Protein AF-A0A9P0BH38-F1 (afdb_monomer_lite)

Radius of gyration: 30.6 Å; chains: 1; bounding box: 43×52×102 Å

Organism: Brassicogethes aeneus (NCBI:txid1431903)

Secondary structure (DSSP, 8-state):
-------------PPP---------------------------HHHHHHHHHHHHHHHHHHHS-HHHHHHTHHHHHHHHHHHHHHHHH---SSHHHHHHHHHHHHHHHHHHHHHHHHHHHHHTT--

Structure (mmCIF, N/CA/C/O backbone):
data_AF-A0A9P0BH38-F1
#
_entry.id   AF-A0A9P0BH38-F1
#
loop_
_atom_site.group_PDB
_atom_site.id
_atom_site.type_symbol
_atom_site.label_atom_id
_atom_site.label_alt_id
_atom_site.label_comp_id
_atom_site.label_asym_id
_atom_site.label_entity_id
_atom_site.label_seq_id
_atom_site.pdbx_PDB_ins_code
_atom_site.Cartn_x
_atom_site.Cartn_y
_atom_site.Cartn_z
_atom_site.occupancy
_atom_site.B_iso_or_equiv
_atom_site.auth_seq_id
_atom_site.auth_comp_id
_atom_site.auth_asym_id
_atom_site.auth_atom_id
_atom_site.pdbx_PDB_model_num
ATOM 1 N N . MET A 1 1 ? 17.969 29.989 85.562 1.00 46.06 1 MET A N 1
ATOM 2 C CA . MET A 1 1 ? 18.070 29.626 84.131 1.00 46.06 1 MET A CA 1
ATOM 3 C C . MET A 1 1 ? 19.309 28.757 83.949 1.00 46.06 1 MET A C 1
ATOM 5 O O . MET A 1 1 ? 20.413 29.255 84.122 1.00 46.06 1 MET A O 1
ATOM 9 N N . GLY A 1 2 ? 19.129 27.441 83.791 1.00 41.03 2 GLY A N 1
ATOM 10 C CA . GLY A 1 2 ? 20.188 26.436 83.958 1.00 41.03 2 GLY A CA 1
ATOM 11 C C . GLY A 1 2 ? 20.656 25.778 82.653 1.00 41.03 2 GLY A C 1
ATOM 12 O O . GLY A 1 2 ? 19.846 25.250 81.909 1.00 41.03 2 GLY A O 1
ATOM 13 N N . HIS A 1 3 ? 21.973 25.847 82.432 1.00 44.84 3 HIS A N 1
ATOM 14 C CA . HIS A 1 3 ? 22.926 24.832 81.946 1.00 44.84 3 HIS A CA 1
ATOM 15 C C . HIS A 1 3 ? 22.600 23.867 80.775 1.00 44.84 3 HIS A C 1
ATOM 17 O O . HIS A 1 3 ? 21.809 22.946 80.905 1.00 44.84 3 HIS A O 1
ATOM 23 N N . LYS A 1 4 ? 23.395 24.043 79.697 1.00 51.75 4 LYS A N 1
ATOM 24 C CA . LYS A 1 4 ? 24.247 23.083 78.938 1.00 51.75 4 LYS A CA 1
ATOM 25 C C . LYS A 1 4 ? 23.724 21.650 78.686 1.00 51.75 4 LYS A C 1
ATOM 27 O O . LYS A 1 4 ? 23.487 20.915 79.627 1.00 51.75 4 LYS A O 1
ATOM 32 N N . HIS A 1 5 ? 23.762 21.184 77.428 1.00 49.28 5 HIS A N 1
ATOM 33 C CA . HIS A 1 5 ? 24.777 20.242 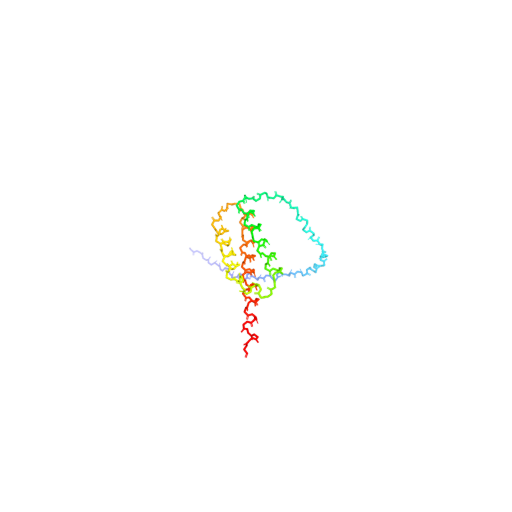76.900 1.00 49.28 5 HIS A CA 1
ATOM 34 C C . HIS A 1 5 ? 24.477 19.780 75.451 1.00 49.28 5 HIS A C 1
ATOM 36 O O . HIS A 1 5 ? 23.355 19.454 75.091 1.00 49.28 5 HIS A O 1
ATOM 42 N N . SER A 1 6 ? 25.560 19.757 74.664 1.00 56.75 6 SER A N 1
ATOM 43 C CA . SER A 1 6 ? 25.873 19.008 73.432 1.00 56.75 6 SER A CA 1
ATOM 44 C C . SER A 1 6 ? 25.008 17.787 73.084 1.00 56.75 6 SER A C 1
ATOM 46 O O . SER A 1 6 ? 24.716 16.987 73.970 1.00 56.75 6 SER A O 1
ATOM 48 N N . LYS A 1 7 ? 24.798 17.548 71.774 1.00 55.25 7 LYS A N 1
ATOM 49 C CA . LYS A 1 7 ? 25.080 16.234 71.152 1.00 55.25 7 LYS A CA 1
ATOM 50 C C . LYS A 1 7 ? 25.204 16.290 69.618 1.00 55.25 7 LYS A C 1
ATOM 52 O O . LYS A 1 7 ? 24.238 16.424 68.883 1.00 55.25 7 LYS A O 1
ATOM 57 N N . HIS A 1 8 ? 26.465 16.207 69.199 1.00 48.53 8 HIS A N 1
ATOM 58 C CA . HIS A 1 8 ? 27.042 15.456 68.079 1.00 48.53 8 HIS A CA 1
ATOM 59 C C . HIS A 1 8 ? 26.208 15.071 66.839 1.00 48.53 8 HIS A C 1
ATOM 61 O O . HIS A 1 8 ? 25.245 14.316 66.902 1.00 48.53 8 HIS A O 1
ATOM 67 N N . ARG A 1 9 ? 26.785 15.430 65.679 1.00 54.75 9 ARG A N 1
ATOM 68 C CA . ARG A 1 9 ? 26.647 14.757 64.375 1.00 54.75 9 ARG A CA 1
ATOM 69 C C . ARG A 1 9 ? 26.741 13.232 64.502 1.00 54.75 9 ARG A C 1
ATOM 71 O O . ARG A 1 9 ? 27.752 12.731 64.994 1.00 54.75 9 ARG A O 1
ATOM 78 N N . SER A 1 10 ? 25.830 12.520 63.848 1.00 54.56 10 SER A N 1
ATOM 79 C CA . SER A 1 10 ? 26.114 11.203 63.277 1.00 54.56 10 SER A CA 1
ATOM 80 C C . SER A 1 10 ? 25.870 11.255 61.767 1.00 54.56 10 SER A C 1
ATOM 82 O O . SER A 1 10 ? 24.756 11.409 61.279 1.00 54.56 10 SER A O 1
ATOM 84 N N . ARG A 1 11 ? 26.963 11.179 61.000 1.00 55.62 11 ARG A N 1
ATOM 85 C CA . ARG A 1 11 ? 26.907 10.828 59.580 1.00 55.62 11 ARG A CA 1
ATOM 86 C C . ARG A 1 11 ? 26.446 9.377 59.529 1.00 55.62 11 ARG A C 1
ATOM 88 O O . ARG A 1 11 ? 27.210 8.498 59.928 1.00 55.62 11 ARG A O 1
ATOM 95 N N . LEU A 1 12 ? 25.219 9.128 59.085 1.00 54.44 12 LEU A N 1
ATOM 96 C CA . LEU A 1 12 ? 24.812 7.771 58.747 1.00 54.44 12 LEU A CA 1
ATOM 97 C C . LEU A 1 12 ? 25.653 7.343 57.543 1.00 54.44 12 LEU A C 1
ATOM 99 O O . LEU A 1 12 ? 25.530 7.883 56.447 1.00 54.44 12 LEU A O 1
ATOM 103 N N . ARG A 1 13 ? 26.596 6.435 57.809 1.00 53.62 13 ARG A N 1
ATOM 104 C CA . ARG A 1 13 ? 27.358 5.711 56.798 1.00 53.62 13 ARG A CA 1
ATOM 105 C C . ARG A 1 13 ? 26.350 4.949 55.942 1.00 53.62 13 ARG A C 1
ATOM 107 O O . ARG A 1 13 ? 25.694 4.042 56.448 1.00 53.62 13 ARG A O 1
ATOM 114 N N . SER A 1 14 ? 26.234 5.311 54.671 1.00 58.81 14 SER A N 1
ATOM 115 C CA . SER A 1 14 ? 25.605 4.467 53.660 1.00 58.81 14 SER A CA 1
ATOM 116 C C . SER A 1 14 ? 26.332 3.120 53.654 1.00 58.81 14 SER A C 1
ATOM 118 O O . SER A 1 14 ? 27.544 3.058 53.435 1.00 58.81 14 SER A O 1
ATOM 120 N N . ARG A 1 15 ? 25.609 2.053 54.002 1.00 59.53 15 ARG A N 1
ATOM 121 C CA . ARG A 1 15 ? 26.095 0.677 53.865 1.00 59.53 15 ARG A CA 1
ATOM 122 C C . ARG A 1 15 ? 26.210 0.389 52.362 1.00 59.53 15 ARG A C 1
ATOM 124 O O . ARG A 1 15 ? 25.311 0.799 51.631 1.00 59.53 15 ARG A O 1
ATOM 131 N N . PRO A 1 16 ? 27.263 -0.285 51.882 1.00 58.50 16 PRO A N 1
ATOM 132 C CA . PRO A 1 16 ? 27.197 -0.896 50.567 1.00 58.50 16 PRO A CA 1
ATOM 133 C C . PRO A 1 16 ? 26.202 -2.056 50.666 1.00 58.50 16 PRO A C 1
ATOM 135 O O . PRO A 1 16 ? 26.401 -2.984 51.452 1.00 58.50 16 PRO A O 1
ATOM 138 N N . GLU A 1 17 ? 25.092 -1.969 49.939 1.00 54.78 17 GLU A N 1
ATOM 139 C CA . GLU A 1 17 ? 24.241 -3.128 49.693 1.00 54.78 17 GLU A CA 1
ATOM 140 C C . GLU A 1 17 ? 25.024 -4.055 48.763 1.00 54.78 17 GLU A C 1
ATOM 142 O O . GLU A 1 17 ? 25.249 -3.746 47.593 1.00 54.78 17 GLU A O 1
ATOM 147 N N . CYS A 1 18 ? 25.528 -5.159 49.318 1.00 48.22 18 CYS A N 1
ATOM 148 C CA . CYS A 1 18 ? 26.079 -6.250 48.531 1.00 48.22 18 CYS A CA 1
ATOM 149 C C . CYS A 1 18 ? 24.944 -6.817 47.675 1.00 48.22 18 CYS A C 1
ATOM 151 O O . CYS A 1 18 ? 24.078 -7.524 48.183 1.00 48.22 18 CYS A O 1
ATOM 153 N N . THR A 1 19 ? 24.930 -6.474 46.392 1.00 56.31 19 THR A N 1
ATOM 154 C CA . THR A 1 19 ? 24.120 -7.166 45.395 1.00 56.31 19 THR A CA 1
ATOM 155 C C . THR A 1 19 ? 24.878 -8.425 45.001 1.00 56.31 19 THR A C 1
ATOM 157 O O . THR A 1 19 ? 25.932 -8.371 44.372 1.00 56.31 19 THR A O 1
ATOM 160 N N . GLU A 1 20 ? 24.375 -9.566 45.460 1.00 54.19 20 GLU A N 1
ATOM 161 C CA . GLU A 1 20 ? 24.807 -10.878 44.998 1.00 54.19 20 GLU A CA 1
ATOM 162 C C . GLU A 1 20 ? 24.334 -11.030 43.546 1.00 54.19 20 GLU A C 1
ATOM 164 O O . GLU A 1 20 ? 23.143 -10.905 43.253 1.00 54.19 20 GLU A O 1
ATOM 169 N N . ILE A 1 21 ? 25.274 -11.208 42.618 1.00 60.41 21 ILE A N 1
ATOM 170 C CA . ILE A 1 21 ? 24.950 -11.499 41.222 1.00 60.41 21 ILE A CA 1
ATOM 171 C C . ILE A 1 21 ? 24.505 -12.958 41.194 1.00 60.41 21 ILE A C 1
ATOM 173 O O . ILE A 1 21 ? 25.330 -13.865 41.247 1.00 60.41 21 ILE A O 1
ATOM 177 N N . VAL A 1 22 ? 23.194 -13.179 41.155 1.00 55.31 22 VAL A N 1
ATOM 178 C CA . VAL A 1 22 ? 22.639 -14.496 40.849 1.00 55.31 22 VAL A CA 1
ATOM 179 C C . VAL A 1 22 ? 22.798 -14.696 39.347 1.00 55.31 22 VAL A C 1
ATOM 181 O O . VAL A 1 22 ? 22.170 -13.995 38.553 1.00 55.31 22 VAL A O 1
ATOM 184 N N . GLU A 1 23 ? 23.665 -15.627 38.955 1.00 56.91 23 GLU A N 1
ATOM 185 C CA . GLU A 1 23 ? 23.726 -16.130 37.585 1.00 56.91 23 GLU A CA 1
ATOM 186 C C . GLU A 1 23 ? 22.396 -16.820 37.279 1.00 56.91 23 GLU A C 1
ATOM 188 O O . GLU A 1 23 ? 22.122 -17.943 37.701 1.00 56.91 23 GLU A O 1
ATOM 193 N N . ILE A 1 24 ? 21.521 -16.103 36.580 1.00 49.50 24 ILE A N 1
ATOM 194 C CA . ILE A 1 24 ? 20.297 -16.675 36.043 1.00 49.50 24 ILE A CA 1
ATOM 195 C C . ILE A 1 24 ? 20.694 -17.449 34.783 1.00 49.50 24 ILE A C 1
ATOM 197 O O . ILE A 1 24 ? 20.596 -16.943 33.667 1.00 49.50 24 ILE A O 1
ATOM 201 N N . GLU A 1 25 ? 21.103 -18.705 34.952 1.00 57.69 25 GLU A N 1
ATOM 202 C CA . GLU A 1 25 ? 20.956 -19.717 33.903 1.00 57.69 25 GLU A CA 1
ATOM 203 C C . GLU A 1 25 ? 19.466 -20.078 33.786 1.00 57.69 25 GLU A C 1
ATOM 205 O O . GLU A 1 25 ? 19.015 -21.169 34.133 1.00 57.69 25 GLU A O 1
ATOM 210 N N . SER A 1 26 ? 18.649 -19.125 33.334 1.00 43.94 26 SER A N 1
ATOM 211 C CA . SER A 1 26 ? 17.267 -19.415 32.967 1.00 43.94 26 SER A CA 1
ATOM 212 C C . SER A 1 26 ? 17.260 -19.797 31.502 1.00 43.94 26 SER A C 1
ATOM 214 O O . SER A 1 26 ? 17.275 -18.960 30.602 1.00 43.94 26 SER A O 1
ATOM 216 N N . SER A 1 27 ? 17.319 -21.113 31.316 1.00 51.72 27 SER A N 1
ATOM 217 C CA . SER A 1 27 ? 16.772 -21.852 30.185 1.00 51.72 27 SER A CA 1
ATOM 218 C C . SER A 1 27 ? 15.820 -20.990 29.360 1.00 51.72 27 SER A C 1
ATOM 220 O O . SER A 1 27 ? 14.783 -20.558 29.865 1.00 51.72 27 SER A O 1
ATOM 222 N N . VAL A 1 28 ? 16.181 -20.754 28.097 1.00 51.75 28 VAL A N 1
ATOM 223 C CA . VAL A 1 28 ? 15.318 -20.148 27.081 1.00 51.75 28 VAL A CA 1
ATOM 224 C C . VAL A 1 28 ? 14.114 -21.072 26.904 1.00 51.75 28 VAL A C 1
ATOM 226 O O . VAL A 1 28 ? 14.098 -21.952 26.048 1.00 51.75 28 VAL A O 1
ATOM 229 N N . ALA A 1 29 ? 13.120 -20.925 27.776 1.00 50.53 29 ALA A N 1
ATOM 230 C CA . ALA A 1 29 ? 11.803 -21.471 27.558 1.00 50.53 29 ALA A CA 1
ATOM 231 C C . ALA A 1 29 ? 11.234 -20.665 26.396 1.00 50.53 29 ALA A C 1
ATOM 233 O O . ALA A 1 29 ? 10.911 -19.486 26.536 1.00 50.53 29 ALA A O 1
ATOM 234 N N . GLU A 1 30 ? 11.219 -21.300 25.228 1.00 53.03 30 GLU A N 1
ATOM 235 C CA . GLU A 1 30 ? 10.524 -20.847 24.036 1.00 53.03 30 GLU A CA 1
ATOM 236 C C . GLU A 1 30 ? 9.123 -20.373 24.432 1.00 53.03 30 GLU A C 1
ATOM 238 O O . GLU A 1 30 ? 8.209 -21.175 24.634 1.00 53.03 30 GLU A O 1
ATOM 243 N N . ILE A 1 31 ? 8.936 -19.057 24.539 1.00 48.25 31 ILE A N 1
ATOM 244 C CA . ILE A 1 31 ? 7.604 -18.470 24.524 1.00 48.25 31 ILE A CA 1
ATOM 245 C C . ILE A 1 31 ? 7.141 -18.629 23.082 1.00 48.25 31 ILE A C 1
ATOM 247 O O . ILE A 1 31 ? 7.329 -17.754 22.235 1.00 4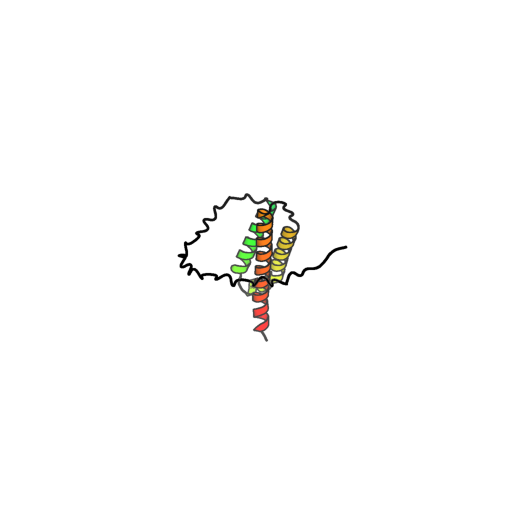8.25 31 ILE A O 1
ATOM 251 N N . LYS A 1 32 ? 6.579 -19.800 22.782 1.00 43.12 32 LYS A N 1
ATOM 252 C CA . LYS A 1 32 ? 5.674 -19.960 21.656 1.00 43.12 32 LYS A CA 1
ATOM 253 C C . LYS A 1 32 ? 4.529 -19.000 21.938 1.00 43.12 32 LYS A C 1
ATOM 255 O O . LYS A 1 32 ? 3.627 -19.300 22.712 1.00 43.12 32 LYS A O 1
ATOM 260 N N . HIS A 1 33 ? 4.609 -17.814 21.345 1.00 42.88 33 HIS A N 1
ATOM 261 C CA . HIS A 1 33 ? 3.436 -17.009 21.069 1.00 42.88 33 HIS A CA 1
ATOM 262 C C . HIS A 1 33 ? 2.570 -17.840 20.115 1.00 42.88 33 HIS A C 1
ATOM 264 O O . HIS A 1 33 ? 2.599 -17.655 18.900 1.00 42.88 33 HIS A O 1
ATOM 270 N N . GLU A 1 34 ? 1.819 -18.794 20.666 1.00 42.66 34 GLU A N 1
ATOM 271 C CA . GLU A 1 34 ? 0.537 -19.174 20.097 1.00 42.66 34 GLU A CA 1
ATOM 272 C C . GLU A 1 34 ? -0.304 -17.901 20.147 1.00 42.66 34 GLU A C 1
ATOM 274 O O . GLU A 1 34 ? -0.963 -17.577 21.131 1.00 42.66 34 GLU A O 1
ATOM 279 N N . GLN A 1 35 ? -0.168 -17.098 19.091 1.00 44.72 35 GLN A N 1
ATOM 280 C CA . GLN A 1 35 ? -1.154 -16.104 18.733 1.00 44.72 35 GLN A CA 1
ATOM 281 C C . GLN A 1 35 ? -2.434 -16.890 18.471 1.00 44.72 35 GLN A C 1
ATOM 283 O O . GLN A 1 35 ? -2.666 -17.363 17.357 1.00 44.72 35 GLN A O 1
ATOM 288 N N . GLU A 1 36 ? -3.251 -17.059 19.510 1.00 42.47 36 GLU A N 1
ATOM 289 C CA . GLU A 1 36 ? -4.684 -17.222 19.338 1.00 42.47 36 GLU A CA 1
ATOM 290 C C . GLU A 1 36 ? -5.121 -16.078 18.423 1.00 42.47 36 GLU A C 1
ATOM 292 O O . GLU A 1 36 ? -5.217 -14.916 18.826 1.00 42.47 36 GLU A O 1
ATOM 297 N N . LYS A 1 37 ? -5.292 -16.401 17.137 1.00 45.91 37 LYS A N 1
ATOM 298 C CA . LYS A 1 37 ? -6.001 -15.566 16.180 1.00 45.91 37 LYS A CA 1
ATOM 299 C C . LYS A 1 37 ? -7.431 -15.481 16.697 1.00 45.91 37 LYS A C 1
ATOM 301 O O . LYS A 1 37 ? -8.297 -16.238 16.275 1.00 45.91 37 LYS A O 1
ATOM 306 N N . CYS A 1 38 ? -7.682 -14.555 17.615 1.00 40.81 38 CYS A N 1
ATOM 307 C CA . CYS A 1 38 ? -8.989 -13.939 17.693 1.00 40.81 38 CYS A CA 1
ATOM 308 C C . CYS A 1 38 ? -9.274 -13.439 16.275 1.00 40.81 38 CYS A C 1
ATOM 310 O O . CYS A 1 38 ? -8.591 -12.531 15.795 1.00 40.81 38 CYS A O 1
ATOM 312 N N . GLU A 1 39 ? -10.205 -14.085 15.572 1.00 58.12 39 GLU A N 1
ATOM 313 C CA . GLU A 1 39 ? -10.750 -13.578 14.316 1.00 58.12 39 GLU A CA 1
ATOM 314 C C . GLU A 1 39 ? -11.495 -12.284 14.645 1.00 58.12 39 GLU A C 1
ATOM 316 O O . GLU A 1 39 ? -12.690 -12.257 14.920 1.00 58.12 39 GLU A O 1
ATOM 321 N N . ILE A 1 40 ? -10.740 -11.193 14.721 1.00 62.56 40 ILE A N 1
ATOM 322 C CA . ILE A 1 40 ? -11.292 -9.854 14.813 1.00 62.56 40 ILE A CA 1
ATOM 323 C C . ILE A 1 40 ? -11.867 -9.575 13.434 1.00 62.56 40 ILE A C 1
ATOM 325 O O . ILE A 1 40 ? -11.128 -9.416 12.462 1.00 62.56 40 ILE A O 1
ATOM 329 N N . GLU A 1 41 ? -13.191 -9.537 13.345 1.00 71.56 41 GLU A N 1
ATOM 330 C CA . GLU A 1 41 ? -13.865 -9.139 12.121 1.00 71.56 41 GLU A CA 1
ATOM 331 C C . GLU A 1 41 ? -13.608 -7.645 11.895 1.00 71.56 41 GLU A C 1
ATOM 333 O O . GLU A 1 41 ? -14.091 -6.772 12.624 1.00 71.56 41 GLU A O 1
ATOM 338 N N . TYR A 1 42 ? -12.751 -7.341 10.922 1.00 76.75 42 TYR A N 1
ATOM 339 C CA . TYR A 1 42 ? -12.428 -5.963 10.595 1.00 76.75 42 TYR A CA 1
ATOM 340 C C . TYR A 1 42 ? -13.625 -5.275 9.925 1.00 76.75 42 TYR A C 1
ATOM 342 O O . TYR A 1 42 ? -14.357 -5.901 9.155 1.00 76.75 42 TYR A O 1
ATOM 350 N N . PRO A 1 43 ? -13.802 -3.959 10.138 1.00 84.69 43 PRO A N 1
ATOM 351 C CA . PRO A 1 43 ? -14.812 -3.192 9.425 1.00 84.69 43 PRO A CA 1
ATOM 352 C C . PRO A 1 43 ? -14.666 -3.356 7.909 1.00 84.69 43 PRO A C 1
ATOM 354 O O . PRO A 1 43 ? -13.553 -3.323 7.385 1.00 84.69 43 PRO A O 1
ATOM 357 N N . GLU A 1 44 ? -15.785 -3.434 7.186 1.00 86.00 44 GLU A N 1
ATOM 358 C CA . GLU A 1 44 ? -15.807 -3.663 5.730 1.00 86.00 44 GLU A CA 1
ATOM 359 C C . GLU A 1 44 ? -14.912 -2.675 4.956 1.00 86.00 44 GLU A C 1
ATOM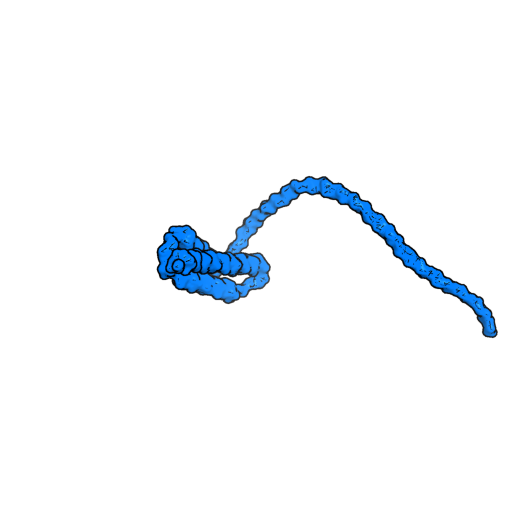 361 O O . GLU A 1 44 ? -14.243 -3.037 3.990 1.00 86.00 44 GLU A O 1
ATOM 366 N N . LYS A 1 45 ? -14.846 -1.419 5.417 1.00 85.38 45 LYS A N 1
ATOM 367 C CA . LYS A 1 45 ? -13.967 -0.389 4.841 1.00 85.38 45 LYS A CA 1
ATOM 368 C C . LYS A 1 45 ? -12.481 -0.724 4.994 1.00 85.38 45 LYS A C 1
ATOM 370 O O . LYS A 1 45 ? -11.714 -0.448 4.082 1.00 85.38 45 LYS A O 1
ATOM 375 N N . LEU A 1 46 ? -12.082 -1.297 6.131 1.00 85.06 46 LEU A N 1
ATOM 376 C CA . LEU A 1 46 ? -10.699 -1.689 6.396 1.00 85.06 46 LEU A CA 1
ATOM 377 C C . LEU A 1 46 ? -10.322 -2.926 5.573 1.00 85.06 46 LEU A C 1
ATOM 379 O O . LEU A 1 46 ? -9.267 -2.920 4.951 1.00 85.06 46 LEU A O 1
ATOM 383 N N . ASN A 1 47 ? -11.210 -3.923 5.485 1.00 88.19 47 ASN A N 1
ATOM 384 C CA . ASN A 1 47 ? -10.997 -5.106 4.641 1.00 88.19 47 ASN A CA 1
ATOM 385 C C . ASN A 1 47 ? -10.805 -4.738 3.168 1.00 88.19 47 ASN A C 1
ATOM 387 O O . ASN A 1 47 ? -9.833 -5.164 2.558 1.00 88.19 47 ASN A O 1
ATOM 391 N N . LYS A 1 48 ? -11.647 -3.851 2.621 1.00 89.62 48 LYS A N 1
ATOM 392 C CA . LYS A 1 48 ? -11.497 -3.380 1.232 1.00 89.62 48 LYS A CA 1
ATOM 393 C C . LYS A 1 48 ? -10.136 -2.739 0.962 1.00 89.62 48 LYS A C 1
ATOM 395 O O . LYS A 1 48 ? -9.584 -2.915 -0.119 1.00 89.62 48 LYS A O 1
ATOM 400 N N . ILE A 1 49 ? -9.606 -1.988 1.927 1.00 89.94 49 ILE A N 1
ATOM 401 C CA . ILE A 1 49 ? -8.277 -1.378 1.816 1.00 89.94 49 ILE A CA 1
ATOM 402 C C . ILE A 1 49 ? -7.191 -2.451 1.888 1.00 89.94 49 ILE A C 1
ATOM 404 O O . ILE A 1 49 ? -6.254 -2.400 1.098 1.00 89.94 49 ILE A O 1
ATOM 408 N N . ILE A 1 50 ? -7.314 -3.417 2.803 1.00 89.62 50 ILE A N 1
ATOM 409 C CA . ILE A 1 50 ? -6.375 -4.542 2.911 1.00 89.62 50 ILE A CA 1
ATOM 410 C C . ILE A 1 50 ? -6.311 -5.289 1.576 1.00 89.62 50 ILE A C 1
ATOM 412 O O . ILE A 1 50 ? -5.227 -5.404 1.010 1.00 89.62 50 ILE A O 1
ATOM 416 N N . ASP A 1 51 ? -7.460 -5.687 1.029 1.00 91.75 51 ASP A N 1
ATOM 417 C CA . ASP A 1 51 ? -7.546 -6.402 -0.248 1.00 91.75 51 ASP A CA 1
ATOM 418 C C . ASP A 1 51 ? -6.948 -5.586 -1.403 1.00 91.75 51 ASP A C 1
ATOM 420 O O . ASP A 1 51 ? -6.201 -6.110 -2.232 1.00 91.75 51 ASP A O 1
ATOM 424 N N . ALA A 1 52 ? -7.245 -4.283 -1.461 1.00 90.88 52 ALA A N 1
ATOM 425 C CA . ALA A 1 52 ? -6.709 -3.399 -2.493 1.00 90.88 52 ALA A CA 1
ATOM 426 C C . ALA A 1 52 ? -5.182 -3.285 -2.405 1.00 90.88 52 ALA A C 1
ATOM 428 O O . ALA A 1 52 ? -4.491 -3.401 -3.418 1.00 90.88 52 ALA A O 1
ATOM 429 N N . VAL A 1 53 ? -4.646 -3.100 -1.198 1.00 90.75 53 VAL A N 1
ATOM 430 C CA . VAL A 1 53 ? -3.202 -3.027 -0.966 1.00 90.75 53 VAL A CA 1
ATOM 431 C C . VAL A 1 53 ? -2.543 -4.363 -1.307 1.00 90.75 53 VAL A C 1
ATOM 433 O O . VAL A 1 53 ? -1.542 -4.369 -2.019 1.00 90.75 53 VAL A O 1
ATOM 436 N N . GLU A 1 54 ? -3.097 -5.499 -0.879 1.00 92.31 54 GLU A N 1
ATOM 437 C CA . GLU A 1 54 ? -2.582 -6.834 -1.219 1.00 92.31 54 GLU A CA 1
ATOM 438 C C . GLU A 1 54 ? -2.576 -7.111 -2.718 1.00 92.31 54 GLU A C 1
ATOM 440 O O . GLU A 1 54 ? -1.583 -7.630 -3.239 1.00 92.31 54 GLU A O 1
ATOM 445 N N . LYS A 1 55 ? -3.623 -6.695 -3.430 1.00 92.94 55 LYS A N 1
ATOM 446 C CA . LYS A 1 55 ? -3.672 -6.801 -4.885 1.00 92.94 55 LYS A CA 1
ATOM 447 C C . LYS A 1 55 ? -2.557 -5.989 -5.543 1.00 92.94 55 LYS A C 1
ATOM 449 O O . LYS A 1 55 ? -1.771 -6.553 -6.299 1.00 92.94 55 LYS A O 1
ATOM 454 N N . ILE A 1 56 ? -2.429 -4.706 -5.193 1.00 90.56 56 ILE A N 1
ATOM 455 C CA . ILE A 1 56 ? -1.392 -3.825 -5.755 1.00 90.56 56 ILE A CA 1
ATOM 456 C C . ILE A 1 56 ? 0.003 -4.399 -5.484 1.00 90.56 56 ILE A C 1
ATOM 458 O O . ILE A 1 56 ? 0.872 -4.393 -6.352 1.00 90.56 56 ILE A O 1
ATOM 462 N N . LYS A 1 57 ? 0.235 -4.960 -4.296 1.00 89.44 57 LYS A N 1
ATOM 463 C CA . LYS A 1 57 ? 1.497 -5.640 -3.971 1.00 89.44 57 LYS A CA 1
ATOM 464 C C . LYS A 1 57 ? 1.755 -6.863 -4.839 1.00 89.44 57 LYS A C 1
ATOM 466 O O . LYS A 1 57 ? 2.902 -7.095 -5.224 1.00 89.44 57 LYS A O 1
ATOM 471 N N . GLY A 1 58 ? 0.724 -7.670 -5.077 1.00 89.50 58 GLY A N 1
ATOM 472 C CA . GLY A 1 58 ? 0.788 -8.814 -5.979 1.00 89.50 58 GLY A CA 1
ATOM 473 C C . GLY A 1 58 ? 1.201 -8.369 -7.376 1.00 89.50 58 GLY A C 1
ATOM 474 O O . GLY A 1 58 ? 2.178 -8.884 -7.925 1.00 89.50 58 GLY A O 1
ATOM 475 N N . ASP A 1 59 ? 0.544 -7.328 -7.878 1.00 89.88 59 ASP A N 1
ATOM 476 C CA . ASP A 1 59 ? 0.819 -6.741 -9.185 1.00 89.88 59 ASP A CA 1
ATOM 477 C C . ASP A 1 59 ? 2.270 -6.236 -9.257 1.00 89.88 59 ASP A C 1
ATOM 479 O O . ASP A 1 59 ? 3.029 -6.689 -10.113 1.00 89.88 59 ASP A O 1
ATOM 483 N N . ILE A 1 60 ? 2.722 -5.434 -8.285 1.00 87.81 60 ILE A N 1
ATOM 484 C CA . ILE A 1 60 ? 4.105 -4.923 -8.200 1.00 87.81 60 ILE A CA 1
ATOM 485 C C . ILE A 1 60 ? 5.151 -6.050 -8.210 1.00 87.81 60 ILE A C 1
ATOM 487 O O . ILE A 1 60 ? 6.228 -5.901 -8.791 1.00 87.81 60 ILE A O 1
ATOM 491 N N . LYS A 1 61 ? 4.873 -7.168 -7.530 1.00 87.50 61 LYS A N 1
ATOM 492 C CA . LYS A 1 61 ? 5.795 -8.313 -7.458 1.00 87.50 61 LYS A CA 1
ATOM 493 C C . LYS A 1 61 ? 5.818 -9.130 -8.746 1.00 87.50 61 LYS A C 1
ATOM 495 O O . LYS A 1 61 ? 6.865 -9.682 -9.076 1.00 87.50 61 LYS A O 1
ATOM 500 N N . SER A 1 62 ? 4.679 -9.241 -9.424 1.00 90.19 62 SER A N 1
ATOM 501 C CA . SER A 1 62 ? 4.530 -10.018 -10.658 1.00 90.19 62 SER A CA 1
ATOM 502 C C . SER A 1 62 ? 4.999 -9.277 -11.910 1.00 90.19 62 SER A C 1
ATOM 504 O O . SER A 1 62 ? 5.411 -9.920 -12.874 1.00 90.19 62 SER A O 1
ATOM 506 N N . MET A 1 63 ? 4.947 -7.943 -11.905 1.00 87.44 63 MET A N 1
ATOM 507 C CA . MET A 1 63 ? 5.258 -7.144 -13.082 1.00 87.44 63 MET A CA 1
ATOM 508 C C . MET A 1 63 ? 6.745 -7.153 -13.426 1.00 87.44 63 MET A C 1
ATOM 510 O O . MET A 1 63 ? 7.629 -7.159 -12.560 1.00 87.44 63 MET A O 1
ATOM 514 N N . SER A 1 64 ? 7.009 -7.113 -14.732 1.00 87.88 64 SER A N 1
ATOM 515 C CA . SER A 1 64 ? 8.355 -6.925 -15.250 1.00 87.88 64 SER A CA 1
ATOM 516 C C . SER A 1 64 ? 8.876 -5.527 -14.905 1.00 87.88 64 SER A C 1
ATOM 518 O O . SER A 1 64 ? 8.126 -4.613 -14.559 1.00 87.88 64 SER A O 1
ATOM 520 N N . GLN A 1 65 ? 10.191 -5.343 -14.999 1.00 84.44 65 GLN A N 1
ATOM 521 C CA . GLN A 1 65 ? 10.810 -4.051 -14.717 1.00 84.44 65 GLN A CA 1
ATOM 522 C C . GLN A 1 65 ? 10.329 -2.945 -15.674 1.00 84.44 65 GLN A C 1
ATOM 524 O O . GLN A 1 65 ? 10.204 -1.798 -15.252 1.00 84.44 65 GLN A O 1
ATOM 529 N N . ASP A 1 66 ? 10.057 -3.276 -16.938 1.00 86.00 66 ASP A N 1
ATOM 530 C CA . ASP A 1 66 ? 9.574 -2.315 -17.933 1.00 86.00 66 ASP A CA 1
ATOM 531 C C . ASP A 1 66 ? 8.116 -1.920 -17.682 1.00 86.00 66 ASP A C 1
ATOM 533 O O . ASP A 1 66 ? 7.794 -0.729 -17.704 1.00 86.00 66 ASP A O 1
ATOM 537 N N . ASP A 1 67 ? 7.264 -2.887 -17.332 1.00 87.62 67 ASP A N 1
ATOM 538 C CA . ASP A 1 67 ? 5.873 -2.617 -16.954 1.00 87.62 67 ASP A CA 1
ATOM 539 C C . ASP A 1 67 ? 5.806 -1.763 -15.683 1.00 87.62 67 ASP A C 1
ATOM 541 O O . ASP A 1 67 ? 5.041 -0.803 -15.610 1.00 87.62 67 ASP A O 1
ATOM 545 N N . LEU A 1 68 ? 6.664 -2.045 -14.697 1.00 87.19 68 LEU A N 1
ATOM 546 C CA . LEU A 1 68 ? 6.746 -1.251 -13.472 1.00 87.19 68 LEU A C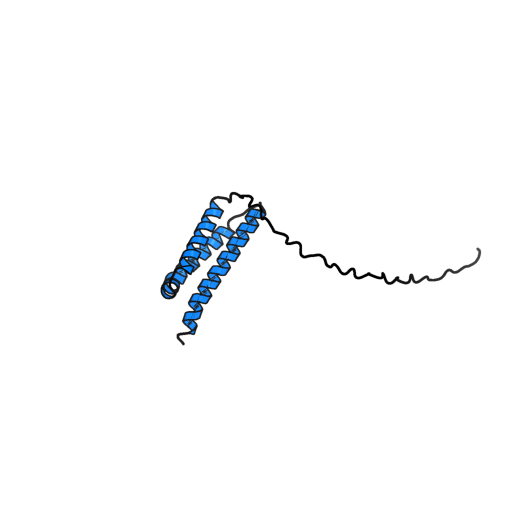A 1
ATOM 547 C C . LEU A 1 68 ? 7.086 0.216 -13.738 1.00 87.19 68 LEU A C 1
ATOM 549 O O . LEU A 1 68 ? 6.573 1.080 -13.036 1.00 87.19 68 LEU A O 1
ATOM 553 N N . VAL A 1 69 ? 7.934 0.516 -14.726 1.00 85.50 69 VAL A N 1
ATOM 554 C CA . VAL A 1 69 ? 8.247 1.904 -15.104 1.00 85.50 69 VAL A CA 1
ATOM 555 C C . VAL A 1 69 ? 7.054 2.556 -15.796 1.00 85.50 69 VAL A C 1
ATOM 557 O O . VAL A 1 69 ? 6.714 3.693 -15.469 1.00 85.50 69 VAL A O 1
ATOM 560 N N . LEU A 1 70 ? 6.393 1.836 -16.707 1.00 88.75 70 LEU A N 1
ATOM 561 C CA . LEU A 1 70 ? 5.225 2.336 -17.432 1.00 88.75 70 LEU A CA 1
ATOM 562 C C . LEU A 1 70 ? 4.060 2.667 -16.486 1.00 88.75 70 LEU A C 1
ATOM 564 O O . LEU A 1 70 ? 3.426 3.712 -16.626 1.00 88.75 70 LEU A O 1
ATOM 568 N N . TYR A 1 71 ? 3.808 1.802 -15.503 1.00 90.75 71 TYR A N 1
ATOM 569 C CA . TYR A 1 71 ? 2.701 1.929 -14.552 1.00 90.75 71 TYR A CA 1
ATOM 570 C C . TYR A 1 71 ? 3.095 2.576 -13.219 1.00 90.75 71 TYR A C 1
ATOM 572 O O . TYR A 1 71 ? 2.256 2.686 -12.325 1.00 90.75 71 TYR A O 1
ATOM 580 N N . PHE A 1 72 ? 4.340 3.045 -13.072 1.00 89.12 72 PHE A N 1
ATOM 581 C CA . PHE A 1 72 ? 4.861 3.584 -11.813 1.00 89.12 72 PHE A CA 1
ATOM 582 C C . PHE A 1 72 ? 3.969 4.677 -11.218 1.00 89.12 72 PHE A C 1
ATOM 584 O O . PHE A 1 72 ? 3.622 4.618 -10.039 1.00 89.12 72 PHE A O 1
ATOM 591 N N . ALA A 1 73 ? 3.591 5.669 -12.032 1.00 89.44 73 ALA A N 1
ATOM 592 C CA . ALA A 1 73 ? 2.756 6.781 -11.586 1.00 89.44 73 ALA A CA 1
ATOM 593 C C . ALA A 1 73 ? 1.390 6.284 -11.094 1.00 89.44 73 ALA A C 1
ATOM 595 O O . ALA A 1 73 ? 0.976 6.624 -9.991 1.00 89.44 73 ALA A O 1
ATOM 596 N N . THR A 1 74 ? 0.746 5.403 -11.864 1.00 92.62 74 THR A N 1
ATOM 597 C CA . THR A 1 74 ? -0.553 4.817 -11.519 1.00 92.62 74 THR A CA 1
ATOM 598 C C . THR A 1 74 ? -0.488 4.022 -10.219 1.00 92.62 74 THR A C 1
ATOM 600 O O . THR A 1 74 ? -1.280 4.267 -9.315 1.00 92.62 74 THR A O 1
ATOM 603 N N . MET A 1 75 ? 0.491 3.126 -10.070 1.00 90.94 75 MET A N 1
ATOM 604 C CA . MET A 1 75 ? 0.646 2.326 -8.850 1.00 90.94 75 MET A CA 1
ATOM 605 C C . MET A 1 75 ? 0.935 3.190 -7.626 1.00 90.94 75 MET A C 1
ATOM 607 O O . MET A 1 75 ? 0.420 2.939 -6.536 1.00 90.94 75 MET A O 1
ATOM 611 N N . LYS A 1 76 ? 1.762 4.223 -7.796 1.00 91.31 76 LYS A N 1
ATOM 612 C CA . LYS A 1 76 ? 2.070 5.170 -6.730 1.00 91.31 76 LYS A CA 1
ATOM 613 C C . LYS A 1 76 ? 0.825 5.952 -6.311 1.00 91.31 76 LYS A C 1
ATOM 615 O O . LYS A 1 76 ? 0.579 6.071 -5.111 1.00 91.31 76 LYS A O 1
ATOM 620 N N . ASP A 1 77 ? 0.034 6.435 -7.263 1.00 92.88 77 ASP A N 1
ATOM 621 C CA . ASP A 1 77 ? -1.219 7.140 -6.987 1.00 92.88 77 ASP A CA 1
ATOM 622 C C . ASP A 1 77 ? -2.239 6.228 -6.297 1.00 92.88 77 ASP A C 1
ATOM 624 O O . ASP A 1 77 ? -2.857 6.629 -5.310 1.00 92.88 77 ASP A O 1
ATOM 628 N N . GLU A 1 78 ? -2.378 4.976 -6.737 1.00 92.00 78 GLU A N 1
ATOM 629 C CA . GLU A 1 78 ? -3.249 3.990 -6.089 1.00 92.00 78 GLU A CA 1
ATOM 630 C C . GLU A 1 78 ? -2.823 3.703 -4.643 1.00 92.00 78 GLU A C 1
ATOM 632 O O . GLU A 1 78 ? -3.664 3.709 -3.737 1.00 92.00 78 GLU A O 1
ATOM 637 N N . LEU A 1 79 ? -1.525 3.520 -4.384 1.00 92.62 79 LEU A N 1
ATOM 638 C CA . LEU A 1 79 ? -1.003 3.361 -3.024 1.00 92.62 79 LEU A CA 1
ATOM 639 C C . LEU A 1 79 ? -1.242 4.617 -2.173 1.00 92.62 79 LEU A C 1
ATOM 641 O O . LEU A 1 79 ? -1.662 4.499 -1.022 1.00 92.62 79 LEU A O 1
ATOM 645 N N . HIS A 1 80 ? -1.043 5.816 -2.725 1.00 92.50 80 HIS A N 1
ATOM 646 C CA . HIS A 1 80 ? -1.320 7.072 -2.021 1.00 92.50 80 HIS A CA 1
ATOM 647 C C . HIS A 1 80 ? -2.807 7.267 -1.712 1.00 92.50 80 HIS A C 1
ATOM 649 O O . HIS A 1 80 ? -3.145 7.742 -0.625 1.00 92.50 80 HIS A O 1
ATOM 655 N N . ASN A 1 81 ? -3.698 6.879 -2.622 1.00 93.31 81 ASN A N 1
ATOM 656 C CA . ASN A 1 81 ? -5.139 6.938 -2.399 1.00 93.31 81 ASN A CA 1
ATOM 657 C C . ASN A 1 81 ? -5.551 5.995 -1.264 1.00 93.31 81 ASN A C 1
ATOM 659 O O . ASN A 1 81 ? -6.227 6.421 -0.329 1.00 93.31 81 ASN A O 1
ATOM 663 N N . ASN A 1 82 ? -5.071 4.747 -1.279 1.00 90.88 82 ASN A N 1
ATOM 664 C CA . ASN A 1 82 ? -5.315 3.792 -0.195 1.00 90.88 82 ASN A CA 1
ATOM 665 C C . ASN A 1 82 ? -4.732 4.273 1.140 1.00 90.88 82 ASN A C 1
ATOM 667 O O . ASN A 1 82 ? -5.385 4.162 2.178 1.00 90.88 82 ASN A O 1
ATOM 671 N N . TRP A 1 83 ? -3.542 4.874 1.121 1.00 92.19 83 TRP A N 1
ATOM 672 C CA . TRP A 1 83 ? -2.932 5.489 2.298 1.00 92.19 83 TRP A CA 1
ATOM 673 C C . TRP A 1 83 ? -3.824 6.588 2.875 1.00 92.19 83 TRP A C 1
ATOM 675 O O . TRP A 1 83 ? -4.163 6.550 4.058 1.00 92.19 83 TRP A O 1
ATOM 685 N N . ARG A 1 84 ? -4.282 7.521 2.034 1.00 92.44 84 ARG A N 1
ATOM 686 C CA . ARG A 1 84 ? -5.197 8.592 2.439 1.00 92.44 84 ARG A CA 1
ATOM 687 C C . ARG A 1 84 ? -6.493 8.038 3.033 1.00 92.44 84 ARG A C 1
ATOM 689 O O . ARG A 1 84 ? -6.866 8.450 4.128 1.00 92.44 84 ARG A O 1
ATOM 696 N N . TYR A 1 85 ? -7.137 7.080 2.366 1.00 90.88 85 TYR A N 1
ATOM 697 C CA . TYR A 1 85 ? -8.359 6.455 2.881 1.00 90.88 85 TYR A CA 1
ATOM 698 C C . TYR A 1 85 ? -8.129 5.764 4.224 1.00 90.88 85 TYR A C 1
ATOM 700 O O . TYR A 1 85 ? -8.959 5.877 5.121 1.00 90.88 85 TYR A O 1
ATOM 708 N N . THR A 1 86 ? -6.977 5.115 4.403 1.00 89.31 86 THR A N 1
ATOM 709 C CA . THR A 1 86 ? -6.600 4.501 5.682 1.00 89.31 86 THR A CA 1
ATOM 710 C C . THR A 1 86 ? -6.485 5.553 6.786 1.00 89.31 86 THR A C 1
ATOM 712 O O . THR A 1 86 ? -6.958 5.333 7.900 1.00 89.31 86 THR A O 1
ATOM 715 N N . TYR A 1 87 ? -5.907 6.722 6.492 1.00 88.94 87 TYR A N 1
ATOM 716 C CA . TYR A 1 87 ? -5.809 7.830 7.447 1.00 88.94 87 TYR A CA 1
ATOM 717 C C . TYR A 1 87 ? -7.169 8.396 7.853 1.00 88.94 87 TYR A C 1
ATOM 719 O O . TYR A 1 87 ? -7.346 8.696 9.035 1.00 88.94 87 TYR A O 1
ATOM 727 N N . GLU A 1 88 ? -8.109 8.495 6.912 1.00 89.25 88 GLU A N 1
ATOM 728 C CA . GLU A 1 88 ? -9.473 8.993 7.138 1.00 89.25 88 GLU A CA 1
ATOM 729 C C . GLU A 1 88 ? -10.310 8.069 8.048 1.00 89.25 88 GLU A C 1
ATOM 731 O O . GLU A 1 88 ? -11.312 8.504 8.619 1.00 89.25 88 GLU A O 1
ATOM 736 N N . LEU A 1 89 ? -9.898 6.809 8.239 1.00 88.06 89 LEU A N 1
ATOM 737 C CA . LEU A 1 89 ? -10.551 5.889 9.169 1.00 88.06 89 LEU A CA 1
ATOM 738 C C . LEU A 1 89 ? -10.213 6.235 10.621 1.00 88.06 89 LEU A C 1
ATOM 740 O O . LEU A 1 89 ? -9.064 6.122 11.046 1.00 88.06 89 LEU A O 1
ATOM 744 N N . ASN A 1 90 ? -11.226 6.586 11.407 1.00 88.00 90 ASN A N 1
ATOM 745 C CA . ASN A 1 90 ? -11.095 6.759 12.849 1.00 88.00 90 ASN A CA 1
ATOM 746 C C . ASN A 1 90 ? -11.653 5.532 13.565 1.00 88.00 90 ASN A C 1
ATOM 748 O O . ASN A 1 90 ? -12.804 5.152 13.358 1.00 88.00 90 ASN A O 1
ATOM 752 N N . PHE A 1 91 ? -10.824 4.928 14.410 1.00 86.94 91 PHE A N 1
ATOM 753 C CA . PHE A 1 91 ? -11.193 3.792 15.241 1.00 86.94 91 PHE A CA 1
ATOM 754 C C . PHE A 1 91 ? -10.942 4.149 16.695 1.00 86.94 91 PHE A C 1
ATOM 756 O O . PHE A 1 91 ? -9.895 4.696 17.008 1.00 86.94 91 PHE A O 1
ATOM 763 N N . GLU A 1 92 ? -11.878 3.822 17.578 1.00 85.31 92 GLU A N 1
ATOM 764 C CA . GLU A 1 92 ? -11.686 3.950 19.029 1.00 85.31 92 GLU A CA 1
ATOM 765 C C . GLU A 1 92 ? -11.024 2.693 19.619 1.00 85.31 92 GLU A C 1
ATOM 767 O O . GLU A 1 92 ? -10.406 2.738 20.679 1.00 85.31 92 GLU A O 1
ATOM 772 N N . ASN A 1 93 ? -11.119 1.565 18.906 1.00 88.31 93 ASN A N 1
ATOM 773 C CA . ASN A 1 93 ? -10.551 0.284 19.304 1.00 88.31 93 ASN A CA 1
ATOM 774 C C . ASN A 1 93 ? -9.039 0.230 19.014 1.00 88.31 93 ASN A C 1
ATOM 776 O O . ASN A 1 93 ? -8.611 0.451 17.878 1.00 88.31 93 ASN A O 1
ATOM 780 N N . SER A 1 94 ? -8.242 -0.120 20.029 1.00 87.69 94 SER A N 1
ATOM 781 C CA . SER A 1 94 ? -6.778 -0.192 19.945 1.00 87.69 94 SER A CA 1
ATOM 782 C C . SER A 1 94 ? -6.270 -1.214 18.924 1.00 87.69 94 SER A C 1
ATOM 784 O O . SER A 1 94 ? -5.315 -0.919 18.213 1.00 87.69 94 SER A O 1
ATOM 786 N N . LEU A 1 95 ? -6.927 -2.368 18.788 1.00 86.81 95 LEU A N 1
ATOM 787 C CA . LEU A 1 95 ? -6.549 -3.417 17.831 1.00 86.81 95 LEU A CA 1
ATOM 788 C C . LEU A 1 95 ? -6.795 -2.965 16.385 1.00 86.81 95 LEU A C 1
ATOM 790 O O . LEU A 1 95 ? -5.996 -3.234 15.490 1.00 86.81 95 LEU A O 1
ATOM 794 N N . LEU A 1 96 ? -7.882 -2.225 16.147 1.00 86.00 96 LEU A N 1
ATOM 795 C CA . LEU A 1 96 ? -8.157 -1.638 14.832 1.00 86.00 96 LEU A CA 1
ATOM 796 C C . LEU A 1 96 ? -7.184 -0.498 14.503 1.00 86.00 96 LEU A C 1
ATOM 798 O O . LEU A 1 96 ? -6.781 -0.358 13.348 1.00 86.00 96 LEU A O 1
ATOM 802 N N . MET A 1 97 ? -6.779 0.298 15.499 1.00 89.25 97 MET A N 1
ATOM 803 C CA . MET A 1 97 ? -5.723 1.300 15.321 1.00 89.25 97 MET A CA 1
ATOM 804 C C . MET A 1 97 ? -4.373 0.654 15.001 1.00 89.25 97 MET A C 1
ATOM 806 O O . MET A 1 97 ? -3.670 1.130 14.112 1.00 89.25 97 MET A O 1
ATOM 810 N N . GLU A 1 98 ? -4.014 -0.426 15.693 1.00 90.25 98 GLU A N 1
ATOM 811 C CA . GLU A 1 98 ? -2.796 -1.186 15.412 1.00 90.25 98 GLU A CA 1
ATOM 812 C C . GLU A 1 98 ? -2.819 -1.711 13.976 1.00 90.25 98 GLU A C 1
ATOM 814 O O . GLU A 1 98 ? -1.905 -1.418 13.204 1.00 90.25 98 GLU A O 1
ATOM 819 N N . LYS A 1 99 ? -3.923 -2.344 13.559 1.00 88.62 99 LYS A N 1
ATOM 820 C CA . LYS A 1 99 ? -4.061 -2.836 12.185 1.00 88.62 99 LYS A CA 1
ATOM 821 C C . LYS A 1 99 ? -3.993 -1.722 11.140 1.00 88.62 99 LYS A C 1
ATOM 823 O O . LYS A 1 99 ? -3.353 -1.877 10.101 1.00 88.62 99 LYS A O 1
ATOM 828 N N . LYS A 1 100 ? -4.623 -0.577 11.413 1.00 89.69 100 LYS A N 1
ATOM 829 C CA . LYS A 1 100 ? -4.529 0.627 10.574 1.00 89.69 100 LYS A CA 1
ATOM 830 C C . LYS A 1 100 ? -3.071 1.072 10.411 1.00 89.69 100 LYS A C 1
ATOM 832 O O . LYS A 1 100 ? -2.647 1.372 9.296 1.00 89.69 100 LYS A O 1
ATOM 837 N N . ASN A 1 101 ? -2.311 1.117 11.503 1.00 90.69 101 ASN A N 1
ATOM 838 C CA . ASN A 1 101 ? -0.905 1.518 11.477 1.00 90.69 101 ASN A CA 1
ATOM 839 C C . ASN A 1 101 ? -0.040 0.514 10.705 1.00 90.69 101 ASN A C 1
ATOM 841 O O . ASN A 1 101 ? 0.796 0.938 9.908 1.00 90.69 101 ASN A O 1
ATOM 845 N N . GLU A 1 102 ? -0.290 -0.791 10.861 1.00 92.38 102 GLU A N 1
ATOM 846 C CA . GLU A 1 102 ? 0.372 -1.826 10.059 1.00 92.38 102 GLU A CA 1
ATOM 847 C C . GLU A 1 102 ? 0.177 -1.583 8.561 1.00 92.38 102 GLU A C 1
ATOM 849 O O . GLU A 1 102 ? 1.154 -1.574 7.814 1.00 92.38 102 GLU A O 1
ATOM 854 N N . ILE A 1 103 ? -1.063 -1.335 8.125 1.00 91.62 103 ILE A N 1
ATOM 855 C CA . ILE A 1 103 ? -1.391 -1.067 6.715 1.00 91.62 103 ILE A CA 1
ATOM 856 C C . ILE A 1 103 ? -0.676 0.194 6.225 1.00 91.62 103 ILE A C 1
ATOM 858 O O . ILE A 1 103 ? -0.115 0.207 5.132 1.00 91.62 103 ILE A O 1
ATOM 862 N N . ILE A 1 104 ? -0.656 1.259 7.030 1.00 92.69 104 ILE A N 1
ATOM 863 C CA . ILE A 1 104 ? 0.036 2.505 6.679 1.00 92.69 104 ILE A CA 1
ATOM 864 C C . ILE A 1 104 ? 1.529 2.258 6.446 1.00 92.69 104 ILE A C 1
ATOM 866 O O . ILE A 1 104 ? 2.081 2.721 5.445 1.0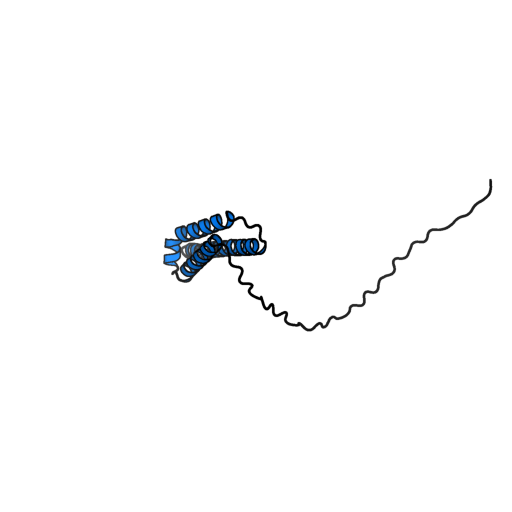0 92.69 104 ILE A O 1
ATOM 870 N N . ASP A 1 105 ? 2.193 1.561 7.363 1.00 93.00 105 ASP A N 1
ATOM 871 C CA . ASP A 1 105 ? 3.630 1.307 7.255 1.00 93.00 105 ASP A CA 1
ATOM 872 C C . ASP A 1 105 ? 3.960 0.347 6.119 1.00 93.00 105 ASP A C 1
ATOM 874 O O . ASP A 1 105 ? 4.981 0.479 5.441 1.00 93.00 105 ASP A O 1
ATOM 878 N N . ASP A 1 106 ? 3.070 -0.593 5.869 1.00 92.69 106 ASP A N 1
ATOM 879 C CA . ASP A 1 106 ? 3.158 -1.515 4.763 1.00 92.69 106 ASP A CA 1
ATOM 880 C C . ASP A 1 106 ? 2.997 -0.817 3.400 1.00 92.69 106 ASP A C 1
ATOM 882 O O . ASP A 1 106 ? 3.820 -1.038 2.506 1.00 92.69 106 ASP A O 1
ATOM 886 N N . ILE A 1 107 ? 2.053 0.119 3.256 1.00 92.25 107 ILE A N 1
ATOM 887 C CA . ILE A 1 107 ? 1.941 0.968 2.060 1.00 92.25 107 ILE A CA 1
ATOM 888 C C . ILE A 1 107 ? 3.228 1.778 1.845 1.00 92.25 107 ILE A C 1
ATOM 890 O O . ILE A 1 107 ? 3.768 1.782 0.736 1.00 92.25 107 ILE A O 1
ATOM 894 N N . LYS A 1 108 ? 3.773 2.414 2.895 1.00 92.06 108 LYS A N 1
ATOM 895 C CA . LYS A 1 108 ? 5.036 3.177 2.798 1.00 92.06 108 LYS A CA 1
ATOM 896 C C . LYS A 1 108 ? 6.185 2.309 2.284 1.00 92.06 108 LYS A C 1
ATOM 898 O O . LYS A 1 108 ? 6.885 2.712 1.358 1.00 92.06 108 LYS A O 1
ATOM 903 N N . LYS A 1 109 ? 6.347 1.098 2.831 1.00 92.19 109 LYS A N 1
ATOM 904 C CA . LYS A 1 109 ? 7.384 0.146 2.391 1.00 92.19 109 LYS A CA 1
ATOM 905 C C . LYS A 1 109 ? 7.265 -0.187 0.904 1.00 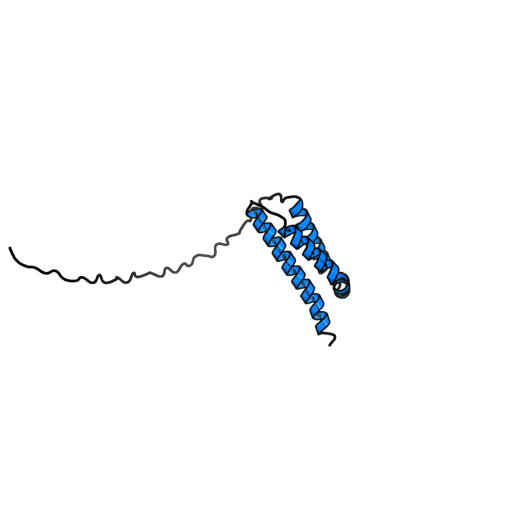92.19 109 LYS A C 1
ATOM 907 O O . LYS A 1 109 ? 8.283 -0.323 0.229 1.00 92.19 109 LYS A O 1
ATOM 912 N N . HIS A 1 110 ? 6.045 -0.310 0.386 1.00 90.50 110 HIS A N 1
ATOM 913 C CA . HIS A 1 110 ? 5.820 -0.644 -1.020 1.00 90.50 110 HIS A CA 1
ATOM 914 C C . HIS A 1 110 ? 6.028 0.549 -1.953 1.00 90.50 110 HIS A C 1
ATOM 916 O O . HIS A 1 110 ? 6.588 0.370 -3.034 1.00 90.50 110 HIS A O 1
ATOM 922 N N . ILE A 1 111 ? 5.688 1.765 -1.518 1.00 90.94 111 ILE A N 1
ATOM 923 C CA . ILE A 1 111 ? 6.062 2.994 -2.231 1.00 90.94 111 ILE A CA 1
ATOM 924 C C . ILE A 1 111 ? 7.591 3.111 -2.315 1.00 90.94 111 ILE A C 1
ATOM 926 O O . ILE A 1 111 ? 8.134 3.357 -3.392 1.00 90.94 111 ILE A O 1
ATOM 930 N N . ASP A 1 112 ? 8.303 2.875 -1.212 1.00 90.31 112 ASP A N 1
ATOM 931 C CA . ASP A 1 112 ? 9.770 2.895 -1.200 1.00 90.31 112 ASP A CA 1
ATOM 932 C C . ASP A 1 112 ? 10.373 1.812 -2.096 1.00 90.31 112 ASP A C 1
ATOM 934 O O . ASP A 1 112 ? 11.345 2.065 -2.811 1.00 90.31 112 ASP A O 1
ATOM 938 N N . TYR A 1 113 ? 9.793 0.611 -2.095 1.00 89.00 113 TYR A N 1
ATOM 939 C CA . TYR A 1 113 ? 10.200 -0.471 -2.987 1.00 89.00 113 TYR A CA 1
ATOM 940 C C . TYR A 1 113 ? 10.039 -0.086 -4.462 1.00 89.00 113 TYR A C 1
ATOM 942 O O . TYR A 1 113 ? 10.987 -0.241 -5.235 1.00 89.00 113 TYR A O 1
ATOM 950 N N . LEU A 1 114 ? 8.880 0.464 -4.837 1.00 88.56 114 LEU A N 1
ATOM 951 C CA . LEU A 1 114 ? 8.612 0.973 -6.183 1.00 88.56 114 LEU A CA 1
ATOM 952 C C . LEU A 1 114 ? 9.617 2.052 -6.587 1.00 88.56 114 LEU A C 1
ATOM 954 O O . LEU A 1 114 ? 10.228 1.959 -7.651 1.00 88.56 114 LEU A O 1
ATOM 958 N N . ASN A 1 115 ? 9.842 3.036 -5.713 1.00 88.44 115 ASN A N 1
ATOM 959 C CA . ASN A 1 115 ? 10.805 4.108 -5.951 1.00 88.44 115 ASN A CA 1
ATOM 960 C C . ASN A 1 115 ? 12.207 3.541 -6.193 1.00 88.44 115 ASN A C 1
ATOM 962 O O . ASN A 1 115 ? 12.842 3.892 -7.181 1.00 88.44 115 ASN A O 1
ATOM 966 N N . ARG A 1 116 ? 12.693 2.632 -5.337 1.00 87.50 116 ARG A N 1
ATOM 967 C CA . ARG A 1 116 ? 14.021 2.012 -5.500 1.00 87.50 116 ARG A CA 1
ATOM 968 C C . ARG A 1 116 ? 14.128 1.222 -6.797 1.00 87.50 116 ARG A C 1
ATOM 970 O O . ARG A 1 116 ? 15.139 1.318 -7.485 1.00 87.50 116 ARG A O 1
ATOM 977 N N . LYS A 1 117 ? 13.093 0.454 -7.139 1.00 83.25 117 LYS A N 1
ATOM 978 C CA . LYS A 1 117 ? 13.047 -0.321 -8.380 1.00 83.25 117 LYS A CA 1
ATOM 979 C C . LYS A 1 117 ? 13.176 0.576 -9.606 1.00 83.25 117 LYS A C 1
ATOM 981 O O . LYS A 1 117 ? 14.004 0.276 -10.460 1.00 83.25 117 LYS A O 1
ATOM 986 N N . VAL A 1 118 ? 12.423 1.670 -9.678 1.00 83.81 118 VAL A N 1
ATOM 987 C CA . VAL A 1 118 ? 12.487 2.600 -10.816 1.00 83.81 118 VAL A CA 1
ATOM 988 C C . VAL A 1 118 ? 13.792 3.404 -10.815 1.00 83.81 118 VAL A C 1
ATOM 990 O O . VAL A 1 118 ? 14.462 3.476 -11.844 1.00 83.81 118 VAL A O 1
ATOM 993 N N . LEU A 1 119 ? 14.212 3.935 -9.662 1.00 79.25 119 LEU A N 1
ATOM 994 C CA . LEU A 1 119 ? 15.421 4.760 -9.542 1.00 79.25 119 LEU A CA 1
ATOM 995 C C . LEU A 1 119 ? 16.709 3.994 -9.878 1.00 79.25 119 LEU A C 1
ATOM 997 O O . LEU A 1 119 ? 17.624 4.562 -10.478 1.00 79.25 119 LEU A O 1
ATOM 1001 N N . ASN A 1 120 ? 16.778 2.701 -9.547 1.00 72.62 120 ASN A N 1
ATOM 1002 C CA . ASN A 1 120 ? 17.924 1.860 -9.897 1.00 72.62 120 ASN A CA 1
ATOM 1003 C C . ASN A 1 120 ? 18.112 1.715 -11.416 1.00 72.62 120 ASN A C 1
ATOM 1005 O O . ASN A 1 120 ? 19.242 1.541 -11.854 1.00 72.62 120 ASN A O 1
ATOM 1009 N N . ARG A 1 121 ? 17.051 1.828 -12.229 1.00 63.25 121 ARG A N 1
ATOM 1010 C CA . ARG A 1 121 ? 17.175 1.842 -13.697 1.00 63.25 121 ARG A CA 1
ATOM 1011 C C . ARG A 1 121 ? 17.786 3.152 -14.188 1.00 63.25 121 ARG A C 1
ATOM 1013 O O . ARG A 1 121 ? 18.735 3.125 -14.962 1.00 63.25 121 ARG A O 1
ATOM 1020 N N . SER A 1 122 ? 17.299 4.287 -13.685 1.00 57.69 122 SER A N 1
ATOM 1021 C CA . SER A 1 122 ? 17.799 5.615 -14.075 1.00 57.69 122 SER A CA 1
ATOM 1022 C C . SER A 1 122 ? 19.271 5.866 -13.719 1.00 57.69 122 SER A C 1
ATOM 1024 O O . SER A 1 122 ? 19.861 6.802 -14.241 1.00 57.69 122 SER A O 1
ATOM 1026 N N . CYS A 1 123 ? 19.872 5.043 -12.852 1.00 49.91 123 CYS A N 1
ATOM 1027 C CA . CYS A 1 123 ? 21.289 5.133 -12.490 1.00 49.91 123 CYS A CA 1
ATOM 1028 C C . CYS A 1 123 ? 22.207 4.271 -13.383 1.00 49.91 123 CYS A C 1
ATOM 1030 O O . CYS A 1 123 ? 23.414 4.475 -13.385 1.00 49.91 123 CYS A O 1
ATOM 1032 N N . VAL A 1 124 ? 21.658 3.299 -14.124 1.00 52.59 124 VAL A N 1
ATOM 1033 C CA . VAL A 1 124 ? 22.429 2.380 -14.989 1.00 52.59 124 VAL A CA 1
ATOM 1034 C C . VAL A 1 124 ? 22.502 2.881 -16.439 1.00 52.59 124 VAL A C 1
ATOM 1036 O O . VAL A 1 124 ? 23.348 2.429 -17.201 1.00 52.59 124 VAL A O 1
ATOM 1039 N N . GLU A 1 125 ? 21.647 3.833 -16.822 1.00 50.19 125 GLU A N 1
ATOM 1040 C CA . GLU A 1 125 ? 21.615 4.428 -18.169 1.00 50.19 125 GLU A CA 1
ATOM 1041 C C . GLU A 1 125 ? 22.440 5.738 -18.298 1.00 50.19 125 GLU A C 1
ATOM 1043 O O . GLU A 1 125 ? 22.230 6.498 -19.243 1.00 50.19 125 GLU A O 1
ATOM 1048 N N . LEU A 1 126 ? 23.389 6.004 -17.384 1.00 42.88 126 LEU A N 1
ATOM 1049 C CA . LEU A 1 126 ? 24.382 7.096 -17.470 1.00 42.88 126 LEU A CA 1
ATOM 1050 C C . LEU A 1 126 ? 25.802 6.543 -17.637 1.00 42.88 126 LEU A C 1
ATOM 1052 O O . LEU A 1 126 ? 26.580 7.178 -18.386 1.00 42.88 126 LEU A O 1
#

pLDDT: mean 75.17, std 18.48, range [40.81, 93.31]

Foldseek 3Di:
DDDDDDDDDDDPPDDPPPDDPDPPPPDPPPPPPPPPPPVPPADPLLVVLVVQLVVLVVCCVPDDLVVLLVCVVVSLVSLVVSLVSLVVDDDPDPVNVVSSVVSNVSSVVVNVVSCCSNVVVVVVVD

Sequence (126 aa):
MGHKHSKHRSRLRSRPECTEIVEIESSVAEIKHEQEKCEIEYPEKLNKIIDAVEKIKGDIKSMSQDDLVLYFATMKDELHNNWRYTYELNFENSLLMEKKNEIIDDIKKHIDYLNRKVLNRSCVEL